Protein AF-A0A182EW95-F1 (afdb_monomer_lite)

InterPro domains:
  IPR027417 P-loop containing nucleoside triphosphate hydrolase [G3DSA:3.40.50.300] (58-119)
  IPR027417 P-loop containing nucleoside triphosphate hydrolase [SSF52540] (46-101)
  IPR031692 EH domain-containing protein, N-terminal [PF16880] (20-51)

Sequence (119 aa):
MCKAPEKPLPDPAVVGAMLALKAAYDKKVVPSEKRYLYHEFDTPPLNEEEFKGKPTILLLGQYSVGKTSMISYLLNGNYPGADIGPEPTTDIFAHVDYSEKTQTISGITLASDKNYQFQ

Secondary structure (DSSP, 8-state):
-PPPPPPPPPPHHHH-HHHHHHHHIIIIIHHHHHHTTGGGTS-PPPPHHHHTPPP-------TTSSHHHHHHHHHTS--TT----SS----S-------SS-----HHHHHT-TTSS--

Radius of gyration: 20.45 Å; chains: 1; bounding box: 43×33×56 Å

pLDDT: mean 86.26, std 11.04, range [43.59, 95.44]

Organism: Onchocerca ochengi (NCBI:txid42157)

Foldseek 3Di:
DDDDPDDDQDDCVPPNDLNSVVSCCVVPPQVVCVVVVVCVPDNDRADPLLSVDDDDDDDDDDFPPCPQVVVCVVVVHHAPLSDDDPPRRDPDDDDDDDDPDRDDDDPVRQVPDPNHNHD

Structure (mmCIF, N/CA/C/O backbone):
data_AF-A0A182EW95-F1
#
_entry.id   AF-A0A182EW95-F1
#
loop_
_atom_site.group_PDB
_atom_site.id
_atom_site.type_symbol
_atom_site.label_atom_id
_atom_site.label_alt_id
_atom_site.label_comp_id
_atom_site.label_asym_id
_atom_site.label_entity_id
_atom_site.label_seq_id
_atom_site.pdbx_PDB_ins_code
_atom_site.Cartn_x
_atom_site.Cartn_y
_atom_site.Cartn_z
_atom_site.occupancy
_atom_site.B_iso_or_equiv
_atom_site.auth_seq_id
_atom_site.auth_comp_id
_atom_site.auth_asym_id
_atom_site.auth_atom_id
_atom_site.pdbx_PDB_model_num
ATOM 1 N N . MET A 1 1 ? 24.863 1.548 -35.235 1.00 43.59 1 MET A N 1
ATOM 2 C CA . MET A 1 1 ? 25.083 0.525 -34.188 1.00 43.59 1 MET A CA 1
ATOM 3 C C . MET A 1 1 ? 23.813 -0.301 -34.062 1.00 43.59 1 MET A C 1
ATOM 5 O O . MET A 1 1 ? 22.787 0.255 -33.690 1.00 43.59 1 MET A O 1
ATOM 9 N N . CYS A 1 2 ? 23.839 -1.579 -34.443 1.00 49.28 2 CYS A N 1
ATOM 10 C CA . CYS A 1 2 ? 22.680 -2.464 -34.305 1.00 49.28 2 CYS A CA 1
ATOM 11 C C . CYS A 1 2 ? 22.488 -2.802 -32.822 1.00 49.28 2 CYS A C 1
ATOM 13 O O . CYS A 1 2 ? 23.387 -3.370 -32.205 1.00 49.28 2 CYS A O 1
ATOM 15 N N . LYS A 1 3 ? 21.347 -2.423 -32.233 1.00 67.50 3 LYS A N 1
ATOM 16 C CA . LYS A 1 3 ? 20.959 -2.907 -30.901 1.00 67.50 3 LYS A CA 1
ATOM 17 C C . LYS A 1 3 ? 20.864 -4.435 -30.970 1.00 67.50 3 LYS A C 1
ATOM 19 O O . LYS A 1 3 ? 20.279 -4.961 -31.914 1.00 67.50 3 LYS A O 1
ATOM 24 N N . ALA A 1 4 ? 21.448 -5.128 -29.992 1.00 67.31 4 ALA A N 1
ATOM 25 C CA . ALA A 1 4 ? 21.266 -6.569 -29.837 1.00 67.31 4 ALA A CA 1
ATOM 26 C C . ALA A 1 4 ? 19.759 -6.905 -29.808 1.00 67.31 4 ALA A C 1
ATOM 28 O O . ALA A 1 4 ? 18.979 -6.074 -29.328 1.00 67.31 4 ALA A O 1
ATOM 29 N N . PRO A 1 5 ? 19.335 -8.079 -30.316 1.00 64.75 5 PRO A N 1
ATOM 30 C CA . PRO A 1 5 ? 17.927 -8.453 -30.331 1.00 64.75 5 PRO A CA 1
ATOM 31 C C . PRO A 1 5 ? 17.377 -8.418 -28.904 1.00 64.75 5 PRO A C 1
ATOM 33 O O . PRO A 1 5 ? 17.850 -9.115 -28.006 1.00 64.75 5 PRO A O 1
ATOM 36 N N . GLU A 1 6 ? 16.412 -7.531 -28.684 1.00 72.94 6 GLU A N 1
ATOM 37 C CA . GLU A 1 6 ? 15.845 -7.286 -27.368 1.00 72.94 6 GLU A CA 1
ATOM 38 C C . GLU A 1 6 ? 15.001 -8.507 -26.982 1.00 72.94 6 GLU A C 1
ATOM 40 O O . GLU A 1 6 ? 14.036 -8.830 -27.675 1.00 72.94 6 GLU A O 1
ATOM 45 N N . LYS A 1 7 ? 15.354 -9.203 -25.892 1.00 78.81 7 LYS A N 1
ATOM 46 C CA . LYS A 1 7 ? 14.576 -10.361 -25.419 1.00 78.81 7 LYS A CA 1
ATOM 47 C C . LYS A 1 7 ? 13.108 -9.941 -25.252 1.00 78.81 7 LYS A C 1
ATOM 49 O O . LYS A 1 7 ? 12.879 -8.901 -24.624 1.00 78.81 7 LYS A O 1
ATOM 54 N N . PRO A 1 8 ? 12.126 -10.673 -25.806 1.00 84.44 8 PRO A N 1
ATOM 55 C CA . PRO A 1 8 ? 10.726 -10.276 -25.715 1.00 84.44 8 PRO A CA 1
ATOM 56 C C . PRO A 1 8 ? 10.286 -10.177 -24.252 1.00 84.44 8 PRO A C 1
ATOM 58 O O . PRO A 1 8 ? 10.840 -10.849 -23.378 1.00 84.44 8 PRO A O 1
ATOM 61 N N . LEU A 1 9 ? 9.327 -9.286 -23.984 1.00 88.31 9 LEU A N 1
ATOM 62 C CA . LEU A 1 9 ? 8.692 -9.224 -22.670 1.00 88.31 9 LEU A CA 1
ATOM 63 C C . LEU A 1 9 ? 7.991 -10.562 -22.391 1.00 88.31 9 LEU A C 1
ATOM 65 O O . LEU A 1 9 ? 7.489 -11.183 -23.331 1.00 88.31 9 LEU A O 1
ATOM 69 N N . PRO A 1 10 ? 7.981 -11.027 -21.134 1.00 90.25 10 PRO A N 1
ATOM 70 C CA . PRO A 1 10 ? 7.283 -12.254 -20.786 1.00 90.25 10 PRO A CA 1
ATOM 71 C C . PRO A 1 10 ? 5.772 -12.077 -20.991 1.00 90.25 10 PRO A C 1
ATOM 73 O O . PRO A 1 10 ? 5.221 -11.020 -20.690 1.00 90.25 10 PRO A O 1
ATOM 76 N N . ASP A 1 11 ? 5.115 -13.112 -21.514 1.00 91.12 11 ASP A N 1
ATOM 77 C CA . ASP A 1 11 ? 3.674 -13.102 -21.770 1.00 91.12 11 ASP A CA 1
ATOM 78 C C . ASP A 1 11 ? 2.891 -13.145 -20.440 1.00 91.12 11 ASP A C 1
ATOM 80 O O . ASP A 1 11 ? 3.057 -14.112 -19.681 1.00 91.12 11 ASP A O 1
ATOM 84 N N . PRO A 1 12 ? 2.027 -12.149 -20.146 1.00 92.31 12 PRO A N 1
ATOM 85 C CA . PRO A 1 12 ? 1.177 -12.143 -18.956 1.00 92.31 12 PRO A CA 1
ATOM 86 C C . PRO A 1 12 ? 0.335 -13.411 -18.779 1.00 92.31 12 PRO A C 1
ATOM 88 O O . PRO A 1 12 ? 0.066 -13.792 -17.641 1.00 92.31 12 PRO A O 1
ATOM 91 N N . ALA A 1 13 ? -0.060 -14.079 -19.868 1.00 92.19 13 ALA A N 1
ATOM 92 C CA . ALA A 1 13 ? -0.847 -15.310 -19.807 1.00 92.19 13 ALA A CA 1
ATOM 93 C C . ALA A 1 13 ? -0.041 -16.513 -19.284 1.00 92.19 13 ALA A C 1
ATOM 95 O O . ALA A 1 13 ? -0.624 -17.45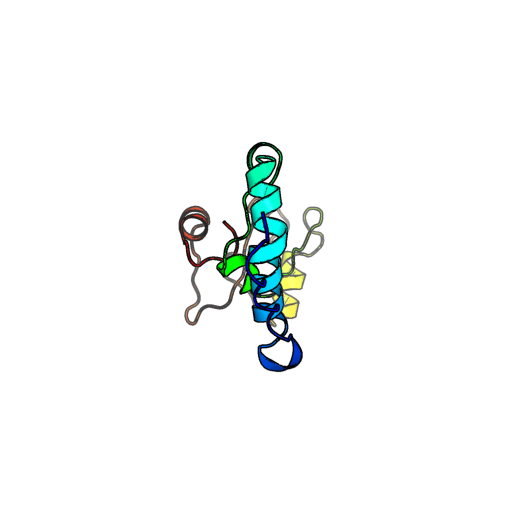6 -18.756 1.00 92.19 13 ALA A O 1
ATOM 96 N N . VAL A 1 14 ? 1.291 -16.480 -19.411 1.00 92.56 14 VAL A N 1
ATOM 97 C CA . VAL A 1 14 ? 2.182 -17.584 -19.020 1.00 92.56 14 VAL A CA 1
ATOM 98 C C . VAL A 1 14 ? 2.789 -17.356 -17.638 1.00 92.56 14 VAL A C 1
ATOM 100 O O . VAL A 1 14 ? 2.838 -18.281 -16.831 1.00 92.56 14 VAL A O 1
ATOM 103 N N . VAL A 1 15 ? 3.261 -16.137 -17.353 1.00 91.88 15 VAL A N 1
ATOM 104 C CA . VAL A 1 15 ? 3.942 -15.819 -16.080 1.00 91.88 15 VAL A CA 1
ATOM 105 C C . VAL A 1 15 ? 3.036 -15.135 -15.055 1.00 91.88 15 VAL A C 1
ATOM 107 O O . VAL A 1 15 ? 3.437 -14.949 -13.911 1.00 91.88 15 VAL A O 1
ATOM 110 N N . GLY A 1 16 ? 1.821 -14.751 -15.444 1.00 92.88 16 GLY A N 1
ATOM 111 C CA . GLY A 1 16 ? 0.914 -13.961 -14.619 1.00 92.88 16 GLY A CA 1
ATOM 112 C C . GLY A 1 16 ? 1.121 -12.452 -14.777 1.00 92.88 16 GLY A C 1
ATOM 113 O O . GLY A 1 16 ? 2.219 -11.959 -15.051 1.00 92.88 16 GLY A O 1
ATOM 114 N N . ALA A 1 17 ? 0.034 -11.702 -14.578 1.00 92.50 17 ALA A N 1
ATOM 115 C CA . ALA A 1 17 ? -0.017 -10.264 -14.839 1.00 92.50 17 ALA A CA 1
ATOM 116 C C . ALA A 1 17 ? 1.021 -9.463 -14.036 1.00 92.50 17 ALA A C 1
ATOM 118 O O . ALA A 1 17 ? 1.702 -8.616 -14.608 1.00 92.50 17 ALA A O 1
ATOM 119 N N . MET A 1 18 ? 1.196 -9.760 -12.744 1.00 91.75 18 MET A N 1
ATOM 120 C CA . MET A 1 18 ? 2.097 -8.995 -11.871 1.00 91.75 18 MET A CA 1
ATOM 121 C C . MET A 1 18 ? 3.571 -9.143 -12.265 1.00 91.75 18 MET A C 1
ATOM 123 O O . MET A 1 18 ? 4.300 -8.154 -12.326 1.00 91.75 18 MET A O 1
ATOM 127 N N . LEU A 1 19 ? 4.011 -10.361 -12.599 1.00 91.94 19 LEU A N 1
ATOM 128 C CA . LEU A 1 19 ? 5.391 -10.609 -13.028 1.00 91.94 19 LEU A CA 1
ATOM 129 C C . LEU A 1 19 ? 5.675 -9.985 -14.396 1.00 91.94 19 LEU A C 1
ATOM 131 O O . LEU A 1 19 ? 6.740 -9.397 -14.598 1.00 91.94 19 LEU A O 1
ATOM 135 N N . ALA A 1 20 ? 4.718 -10.072 -15.321 1.00 93.81 20 ALA A N 1
ATOM 136 C CA . ALA A 1 20 ? 4.846 -9.426 -16.619 1.00 93.81 20 ALA A CA 1
ATOM 137 C C . ALA A 1 20 ? 4.867 -7.894 -16.504 1.00 93.81 20 ALA A C 1
ATOM 139 O O . ALA A 1 20 ? 5.674 -7.246 -17.173 1.00 93.81 20 ALA A O 1
ATOM 140 N N . LEU A 1 21 ? 4.043 -7.321 -15.619 1.00 94.19 21 LEU A N 1
ATOM 141 C CA . LEU A 1 21 ? 4.001 -5.883 -15.358 1.00 94.19 21 LEU A CA 1
ATOM 142 C C . LEU A 1 21 ? 5.324 -5.379 -14.775 1.00 94.19 21 LEU A C 1
ATOM 144 O O . LEU A 1 21 ? 5.882 -4.415 -15.298 1.00 94.19 21 LEU A O 1
ATOM 148 N N . LYS A 1 22 ? 5.869 -6.067 -13.766 1.00 93.75 22 LYS A N 1
ATOM 149 C CA . LYS A 1 22 ? 7.184 -5.739 -13.199 1.00 93.75 22 LYS A CA 1
ATOM 150 C C . LYS A 1 22 ? 8.279 -5.785 -14.266 1.00 93.75 22 LYS A C 1
ATOM 152 O O . LYS A 1 22 ? 9.039 -4.835 -14.422 1.00 93.75 22 LYS A O 1
ATOM 157 N N . ALA A 1 23 ? 8.321 -6.856 -15.062 1.00 93.50 23 ALA A N 1
ATOM 158 C CA . ALA A 1 23 ? 9.303 -6.991 -16.137 1.00 93.50 23 ALA A CA 1
ATOM 159 C C . ALA A 1 23 ? 9.169 -5.887 -17.203 1.00 93.50 23 ALA A C 1
ATOM 161 O O . ALA A 1 23 ? 10.171 -5.444 -17.771 1.00 93.50 23 ALA A O 1
ATOM 162 N N . ALA A 1 24 ? 7.945 -5.434 -17.484 1.00 94.25 24 ALA A N 1
ATOM 163 C CA . ALA A 1 24 ? 7.698 -4.310 -18.379 1.00 94.25 24 ALA A CA 1
ATOM 164 C C . ALA A 1 24 ? 8.166 -2.977 -17.771 1.00 94.25 24 ALA A C 1
ATOM 166 O O . ALA A 1 24 ? 8.844 -2.214 -18.465 1.00 94.25 24 ALA A O 1
ATOM 167 N N . TYR A 1 25 ? 7.869 -2.728 -16.493 1.00 95.38 25 TYR A N 1
ATOM 168 C CA . TYR A 1 25 ? 8.309 -1.542 -15.754 1.00 95.38 25 TYR A CA 1
ATOM 169 C C . TYR A 1 25 ? 9.840 -1.428 -15.729 1.00 95.38 25 TYR A C 1
ATOM 171 O O . TYR A 1 25 ? 10.391 -0.447 -16.238 1.00 95.38 25 TYR A O 1
ATOM 179 N N . ASP A 1 26 ? 10.525 -2.486 -15.284 1.00 94.19 26 ASP A N 1
ATOM 180 C CA . ASP A 1 26 ? 11.990 -2.552 -15.177 1.00 94.19 26 ASP A CA 1
ATOM 181 C C . ASP A 1 26 ? 12.679 -2.278 -16.523 1.00 94.19 26 ASP A C 1
ATOM 183 O O . ASP A 1 26 ? 13.741 -1.655 -16.603 1.00 94.19 26 ASP A O 1
ATOM 187 N N . LYS A 1 27 ? 12.067 -2.744 -17.615 1.00 93.88 27 LYS A N 1
ATOM 188 C CA . LYS A 1 27 ? 12.666 -2.695 -18.948 1.00 93.88 27 LYS A CA 1
ATOM 189 C C . LYS A 1 27 ? 12.337 -1.427 -19.732 1.00 93.88 27 LYS A C 1
ATOM 191 O O . LYS A 1 27 ? 13.134 -1.025 -20.583 1.00 93.88 27 LYS A O 1
ATOM 196 N N . LYS A 1 28 ? 11.159 -0.833 -19.524 1.00 93.56 28 LYS A N 1
ATOM 197 C CA . LYS A 1 28 ? 10.661 0.289 -20.342 1.00 93.56 28 LYS A CA 1
ATOM 198 C C . LYS A 1 28 ? 10.576 1.606 -19.574 1.00 93.56 28 LYS A C 1
ATOM 200 O O . LYS A 1 28 ? 10.857 2.648 -20.165 1.00 93.56 28 LYS A O 1
ATOM 205 N N . VAL A 1 29 ? 10.228 1.569 -18.291 1.00 94.75 29 VAL A N 1
ATOM 206 C CA . VAL A 1 29 ? 9.956 2.772 -17.491 1.00 94.75 29 VAL A CA 1
ATOM 207 C C . VAL A 1 29 ? 11.196 3.201 -16.710 1.00 94.75 29 VAL A C 1
ATOM 209 O O . VAL A 1 29 ? 11.671 4.319 -16.911 1.00 94.75 29 VAL A O 1
ATOM 212 N N . VAL A 1 30 ? 11.814 2.290 -15.950 1.00 94.62 30 VAL A N 1
ATOM 213 C CA . VAL A 1 30 ? 12.996 2.585 -15.112 1.00 94.62 30 VAL A CA 1
ATOM 214 C C . VAL A 1 30 ? 14.159 3.244 -15.881 1.00 94.62 30 VAL A C 1
ATOM 216 O O . VAL A 1 30 ? 14.760 4.189 -15.362 1.00 94.62 30 VAL A O 1
ATOM 219 N N . PRO A 1 31 ? 14.513 2.833 -17.121 1.00 94.81 31 PRO A N 1
ATOM 220 C CA . PRO A 1 31 ? 15.569 3.512 -17.876 1.00 94.81 31 PRO A CA 1
ATOM 221 C C . PRO A 1 31 ? 15.238 4.976 -18.194 1.00 94.81 31 PRO A C 1
ATOM 223 O O . PRO A 1 31 ? 16.147 5.800 -18.290 1.00 94.81 31 PRO A O 1
ATOM 226 N N . SER A 1 32 ? 13.953 5.294 -18.360 1.00 93.69 32 SER A N 1
ATOM 227 C CA . SER A 1 32 ? 13.475 6.648 -18.640 1.00 93.69 32 SER A CA 1
ATOM 228 C C . SER A 1 32 ? 13.487 7.495 -17.368 1.00 93.69 32 SER A C 1
ATOM 230 O O . SER A 1 32 ? 14.059 8.581 -17.382 1.00 93.69 32 SER A O 1
ATOM 232 N N . GLU A 1 33 ? 12.970 6.971 -16.254 1.00 95.19 33 GLU A N 1
ATOM 233 C CA . GLU A 1 33 ? 13.019 7.643 -14.945 1.00 95.19 33 GLU A CA 1
ATOM 234 C C . GLU A 1 33 ? 14.456 8.001 -14.545 1.00 95.19 33 GLU A C 1
ATOM 236 O O . GLU A 1 33 ? 14.732 9.133 -14.149 1.00 95.19 33 GLU A O 1
ATOM 241 N N . LYS A 1 34 ? 15.399 7.065 -14.723 1.00 93.50 34 LYS A N 1
ATOM 242 C CA . LYS A 1 34 ? 16.825 7.295 -14.439 1.00 93.50 34 LYS A CA 1
ATOM 243 C C . LYS A 1 34 ? 17.448 8.320 -15.377 1.00 93.50 34 LYS A C 1
ATOM 245 O O . LYS A 1 34 ? 18.235 9.150 -14.933 1.00 93.50 34 LYS A O 1
ATOM 250 N N . ARG A 1 35 ? 17.108 8.276 -16.669 1.00 95.44 35 ARG A N 1
ATOM 251 C CA . ARG A 1 35 ? 17.639 9.217 -17.665 1.00 95.44 35 ARG A CA 1
ATOM 252 C C . ARG A 1 35 ? 17.233 10.660 -17.372 1.00 95.44 35 ARG A C 1
ATOM 254 O O . ARG A 1 35 ? 18.019 11.560 -17.652 1.00 95.44 35 ARG A O 1
ATOM 261 N N . TYR A 1 36 ? 16.024 10.863 -16.859 1.00 94.50 36 TYR A N 1
ATOM 262 C CA . TYR A 1 36 ? 15.475 12.187 -16.565 1.00 94.50 36 TYR A CA 1
ATOM 263 C C . TYR A 1 36 ? 15.519 12.553 -15.078 1.00 94.50 36 TYR A C 1
ATOM 265 O O . TYR A 1 36 ? 14.946 13.569 -14.708 1.00 94.50 36 TYR A O 1
ATOM 273 N N . LEU A 1 37 ? 16.193 11.751 -14.243 1.00 93.44 37 LEU A N 1
ATOM 274 C CA . LEU A 1 37 ? 16.298 11.966 -12.796 1.00 93.44 37 LEU A CA 1
ATOM 275 C C . LEU A 1 37 ? 14.925 12.192 -12.136 1.00 93.44 37 LEU A C 1
ATOM 277 O O . LEU A 1 37 ? 14.780 13.041 -11.270 1.00 93.44 37 LEU A O 1
ATOM 281 N N . TYR A 1 38 ? 13.912 11.414 -12.532 1.00 94.31 38 TYR A N 1
ATOM 282 C CA . TYR A 1 38 ? 12.519 11.606 -12.094 1.00 94.31 38 TYR A CA 1
ATOM 283 C C . TYR A 1 38 ? 12.360 11.651 -10.563 1.00 94.31 38 TYR A C 1
ATOM 285 O O . TYR A 1 38 ? 11.610 12.465 -10.035 1.00 94.31 38 TYR A O 1
ATOM 293 N N . HIS A 1 39 ? 13.151 10.842 -9.856 1.00 91.69 39 HIS A N 1
ATOM 294 C CA . HIS A 1 39 ? 13.217 10.805 -8.395 1.00 91.69 39 HIS A CA 1
ATOM 295 C C . HIS A 1 39 ? 13.610 12.129 -7.718 1.00 91.69 39 HIS A C 1
ATOM 297 O O . HIS A 1 39 ? 13.364 12.280 -6.528 1.00 91.69 39 HIS A O 1
ATOM 303 N N . GLU A 1 40 ? 14.222 13.079 -8.433 1.00 93.06 40 GLU A N 1
ATOM 304 C CA . GLU A 1 40 ? 14.512 14.417 -7.896 1.00 93.06 40 GLU A CA 1
ATOM 305 C C . GLU A 1 40 ? 13.280 15.338 -7.914 1.00 93.06 40 GLU A C 1
ATOM 307 O O . GLU A 1 40 ? 13.274 16.367 -7.240 1.00 93.06 40 GLU A O 1
ATOM 312 N N . PHE A 1 41 ? 12.241 14.984 -8.676 1.00 92.19 41 PHE A N 1
ATOM 313 C CA . PHE A 1 41 ? 11.041 15.802 -8.861 1.00 92.19 41 PHE A CA 1
ATOM 314 C C . PHE A 1 41 ? 9.820 15.257 -8.128 1.00 92.19 41 PHE A C 1
ATOM 316 O O . PHE A 1 41 ? 8.998 16.043 -7.662 1.00 92.19 41 PHE A O 1
ATOM 323 N N . ASP A 1 42 ? 9.681 13.936 -8.078 1.00 89.56 42 ASP A N 1
ATOM 324 C CA . ASP A 1 42 ? 8.482 13.278 -7.566 1.00 89.56 42 ASP A CA 1
ATOM 325 C C . ASP A 1 42 ? 8.871 12.013 -6.790 1.00 89.56 42 ASP A C 1
ATOM 327 O O . ASP A 1 42 ? 9.394 12.112 -5.679 1.00 89.56 42 ASP A O 1
ATOM 331 N N . THR A 1 43 ? 8.691 10.825 -7.371 1.00 88.38 43 THR A N 1
ATOM 332 C CA . THR A 1 43 ? 8.894 9.552 -6.671 1.00 88.38 43 THR A CA 1
ATOM 333 C C . THR A 1 43 ? 10.128 8.789 -7.162 1.00 88.38 43 THR A C 1
ATOM 335 O O . THR A 1 43 ? 10.473 8.842 -8.350 1.00 88.38 43 THR A O 1
ATOM 338 N N . PRO A 1 44 ? 10.803 8.028 -6.281 1.00 90.19 44 PRO A N 1
ATOM 339 C CA . PRO A 1 44 ? 11.819 7.070 -6.701 1.00 90.19 44 PRO A CA 1
ATOM 340 C C . PRO A 1 44 ? 11.209 5.925 -7.535 1.00 90.19 44 PRO A C 1
ATOM 342 O O . PRO A 1 44 ? 9.990 5.744 -7.536 1.00 90.19 44 PRO A O 1
ATOM 345 N N . PRO A 1 45 ? 12.042 5.141 -8.248 1.00 91.81 45 PRO A N 1
ATOM 346 C CA . PRO A 1 45 ? 11.576 3.936 -8.922 1.00 91.81 45 PRO A CA 1
ATOM 347 C C . PRO A 1 45 ? 10.944 2.949 -7.938 1.00 91.81 45 PRO A C 1
ATOM 349 O O . PRO A 1 45 ? 11.473 2.749 -6.845 1.00 91.81 45 PRO A O 1
ATOM 352 N N . LEU A 1 46 ? 9.862 2.303 -8.367 1.00 91.69 46 LEU A N 1
ATOM 353 C CA . LEU A 1 46 ? 9.090 1.376 -7.544 1.00 91.69 46 LEU A CA 1
ATOM 354 C C . LEU A 1 46 ? 9.918 0.151 -7.135 1.00 91.69 46 LEU A C 1
ATOM 356 O O . LEU A 1 46 ? 10.599 -0.474 -7.959 1.00 91.69 46 LEU A O 1
ATOM 360 N N . ASN A 1 47 ? 9.798 -0.230 -5.867 1.00 89.50 47 ASN A N 1
ATOM 361 C CA . ASN A 1 47 ? 10.423 -1.413 -5.287 1.00 89.50 47 ASN A CA 1
ATOM 362 C C . ASN A 1 47 ? 9.590 -2.678 -5.527 1.00 89.50 47 ASN A C 1
ATOM 364 O O . ASN A 1 47 ? 8.387 -2.631 -5.774 1.00 89.50 47 ASN A O 1
ATOM 368 N N . GLU A 1 48 ? 10.212 -3.854 -5.394 1.00 89.00 48 GLU A N 1
ATOM 369 C CA . GLU A 1 48 ? 9.501 -5.125 -5.595 1.00 89.00 48 GLU A CA 1
ATOM 370 C C . GLU A 1 48 ? 8.332 -5.332 -4.626 1.00 89.00 48 GLU A C 1
ATOM 372 O O . GLU A 1 48 ? 7.338 -5.957 -4.998 1.00 89.00 48 GLU A O 1
ATOM 377 N N . GLU A 1 49 ? 8.454 -4.818 -3.404 1.00 90.50 49 GLU A N 1
ATOM 378 C CA . GLU A 1 49 ? 7.441 -4.971 -2.359 1.00 90.50 49 GLU A CA 1
ATOM 379 C C . GLU A 1 49 ? 6.201 -4.114 -2.630 1.00 90.50 49 GLU A C 1
ATOM 381 O O . GLU A 1 49 ? 5.092 -4.531 -2.308 1.00 90.50 49 GLU A O 1
ATOM 386 N N . GLU A 1 50 ? 6.349 -2.989 -3.335 1.00 90.44 50 GLU A N 1
ATOM 387 C CA . GLU A 1 50 ? 5.221 -2.171 -3.798 1.00 90.44 50 GLU A CA 1
ATOM 388 C C . GLU A 1 50 ? 4.407 -2.904 -4.875 1.00 90.44 50 GLU A C 1
ATOM 390 O O . GLU A 1 50 ? 3.179 -2.846 -4.885 1.00 90.44 50 GLU A O 1
ATOM 395 N N . PHE A 1 51 ? 5.064 -3.681 -5.747 1.00 90.81 51 PHE A N 1
ATOM 396 C CA . PHE A 1 51 ? 4.364 -4.533 -6.719 1.00 90.81 51 PHE A CA 1
ATOM 397 C C . PHE A 1 51 ? 3.660 -5.724 -6.065 1.00 90.81 51 PHE A C 1
ATOM 399 O O . PHE A 1 51 ? 2.647 -6.191 -6.580 1.00 90.81 51 PHE A O 1
ATOM 406 N N . LYS A 1 52 ? 4.209 -6.264 -4.973 1.00 89.06 52 LYS A N 1
ATOM 407 C CA . LYS A 1 52 ? 3.638 -7.417 -4.251 1.00 89.06 52 LYS A CA 1
ATOM 408 C C . LYS A 1 52 ? 2.690 -6.998 -3.126 1.00 89.06 52 LYS A C 1
ATOM 410 O O . LYS A 1 52 ? 2.175 -7.865 -2.419 1.00 89.06 52 LYS A O 1
ATOM 415 N N . GLY A 1 53 ? 2.472 -5.696 -2.974 1.00 89.94 53 GLY A N 1
ATOM 416 C CA . GLY A 1 53 ? 1.669 -5.120 -1.918 1.00 89.94 53 GLY A CA 1
ATOM 417 C C . GLY A 1 53 ? 0.263 -5.711 -1.839 1.00 89.94 53 GLY A C 1
ATOM 418 O O . GLY A 1 53 ? -0.371 -6.041 -2.847 1.00 89.94 53 GLY A O 1
ATOM 419 N N . LYS A 1 54 ? -0.242 -5.841 -0.613 1.00 90.81 54 LYS A N 1
ATOM 420 C CA . LYS A 1 54 ? -1.631 -6.215 -0.369 1.00 90.81 54 LYS A CA 1
ATOM 421 C C . LYS A 1 54 ? -2.544 -5.048 -0.774 1.00 90.81 54 LYS A C 1
ATOM 423 O O . LYS A 1 54 ? -2.263 -3.897 -0.426 1.00 90.81 54 LYS A O 1
ATOM 428 N N . PRO A 1 55 ? -3.688 -5.320 -1.426 1.00 91.75 55 PRO A N 1
ATOM 429 C CA . PRO A 1 55 ? -4.698 -4.298 -1.669 1.00 91.75 55 PRO A CA 1
ATOM 430 C C . PRO A 1 55 ? -5.063 -3.580 -0.367 1.00 91.75 55 PRO A C 1
ATOM 432 O O . PRO A 1 55 ? -5.430 -4.222 0.615 1.00 91.75 55 PRO A O 1
ATOM 435 N N . THR A 1 56 ? -4.946 -2.254 -0.361 1.00 93.06 56 THR A N 1
ATOM 436 C CA . THR A 1 56 ? -5.131 -1.432 0.841 1.00 93.06 56 THR A CA 1
ATOM 437 C C . THR A 1 56 ? -6.259 -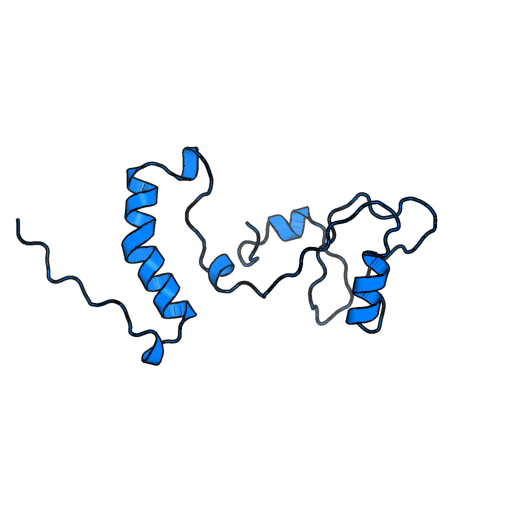0.429 0.627 1.00 93.06 56 THR A C 1
ATOM 439 O O . THR A 1 56 ? -6.380 0.163 -0.444 1.00 93.06 56 THR A O 1
ATOM 442 N N . ILE A 1 57 ? -7.095 -0.240 1.650 1.00 93.75 57 ILE A N 1
ATOM 443 C CA . ILE A 1 57 ? -8.229 0.690 1.635 1.00 93.75 57 ILE A CA 1
ATOM 444 C C . ILE A 1 57 ? -7.894 1.876 2.539 1.00 93.75 57 ILE A C 1
ATOM 446 O O . ILE A 1 57 ? -7.631 1.695 3.726 1.00 93.75 57 ILE A O 1
ATOM 450 N N . LEU A 1 58 ? -7.944 3.091 1.990 1.00 94.06 58 LEU A N 1
ATOM 451 C CA . LEU A 1 58 ? -7.752 4.329 2.742 1.00 94.06 58 LEU A CA 1
ATOM 452 C C . LEU A 1 58 ? -9.108 4.971 3.057 1.00 94.06 58 LEU A C 1
ATOM 454 O O . LEU A 1 58 ? -9.849 5.349 2.151 1.00 94.06 58 LEU A O 1
ATOM 458 N N . LEU A 1 59 ? -9.423 5.122 4.344 1.00 91.25 59 LEU A N 1
ATOM 459 C CA . LEU A 1 59 ? -10.636 5.800 4.802 1.00 91.25 59 LEU A CA 1
ATOM 460 C C . LEU A 1 59 ? -10.332 7.258 5.161 1.00 91.25 59 LEU A C 1
ATOM 462 O O . LEU A 1 59 ? -9.638 7.536 6.137 1.00 91.25 59 LEU A O 1
ATOM 466 N N . LEU A 1 60 ? -10.898 8.193 4.395 1.00 90.75 60 LEU A N 1
ATOM 467 C CA . LEU A 1 60 ? -10.775 9.637 4.612 1.00 90.75 60 LEU A CA 1
ATOM 468 C C . LEU A 1 60 ? -12.114 10.233 5.049 1.00 90.75 60 LEU A C 1
ATOM 470 O O . LEU A 1 60 ? -13.172 9.845 4.562 1.00 90.75 60 LEU A O 1
ATOM 474 N N . GLY A 1 61 ? -12.075 11.202 5.960 1.00 88.25 61 GLY A N 1
ATOM 475 C CA . GLY A 1 61 ? -13.274 11.898 6.424 1.00 88.25 61 GLY A CA 1
ATOM 476 C C . GLY A 1 61 ? -13.035 12.698 7.698 1.00 88.25 61 GLY A C 1
ATOM 477 O O . GLY A 1 61 ? -12.072 12.447 8.425 1.00 88.25 61 GLY A O 1
ATOM 478 N N . GLN A 1 62 ? -13.934 13.643 7.982 1.00 85.56 62 GLN A N 1
ATOM 479 C CA . GLN A 1 62 ? -13.869 14.501 9.170 1.00 85.56 62 GLN A CA 1
ATOM 480 C C . GLN A 1 62 ? -13.958 13.702 10.481 1.00 85.56 62 GLN A C 1
ATOM 482 O O . GLN A 1 62 ? -14.213 12.492 10.496 1.00 85.56 62 GLN A O 1
ATOM 487 N N . TYR A 1 63 ? -13.721 14.374 11.603 1.00 81.00 63 TYR A N 1
ATOM 488 C CA . TYR A 1 63 ? -13.888 13.787 12.929 1.00 81.00 63 TYR A CA 1
ATOM 489 C C . TYR A 1 63 ? -15.311 13.244 13.116 1.00 81.00 63 TYR A C 1
ATOM 491 O O . TYR A 1 63 ? -16.278 13.811 12.614 1.00 81.00 63 TYR A O 1
ATOM 499 N N . SER A 1 64 ? -15.423 12.109 13.805 1.00 79.56 64 SER A N 1
ATOM 500 C CA . SER A 1 64 ? -16.705 11.523 14.224 1.00 79.56 64 SER A CA 1
ATOM 501 C C . SER A 1 64 ? -17.683 11.109 13.108 1.00 79.56 64 SER A C 1
ATOM 503 O O . SER A 1 64 ? -18.840 10.821 13.391 1.00 79.56 64 SER A O 1
ATOM 505 N N . VAL A 1 65 ? -17.228 10.969 11.854 1.00 88.06 65 VAL A N 1
ATOM 506 C CA . VAL A 1 65 ? -18.055 10.461 10.729 1.00 88.06 65 VAL A CA 1
ATOM 507 C C . VAL A 1 65 ? -18.126 8.927 10.634 1.00 88.06 65 VAL A C 1
ATOM 509 O O . VAL A 1 65 ? -18.578 8.387 9.630 1.00 88.06 65 VAL A O 1
ATOM 512 N N . GLY A 1 66 ? -17.648 8.205 11.655 1.00 88.31 66 GLY A N 1
ATOM 513 C CA . GLY A 1 66 ? -17.766 6.742 11.729 1.00 88.31 66 GLY A CA 1
ATOM 514 C C . GLY A 1 66 ? -16.668 5.933 11.028 1.00 88.31 66 GLY A C 1
ATOM 515 O O . GLY A 1 66 ? -16.874 4.753 10.778 1.00 88.31 66 GLY A O 1
ATOM 516 N N . LYS A 1 67 ? -15.491 6.512 10.738 1.00 90.94 67 LYS A N 1
ATOM 517 C CA . LYS A 1 67 ? -14.357 5.785 10.116 1.00 90.94 67 LYS A CA 1
ATOM 518 C C . LYS A 1 67 ? -13.943 4.548 10.924 1.00 90.94 67 LYS A C 1
ATOM 520 O O . LYS A 1 67 ? -13.909 3.445 10.391 1.00 90.94 67 LYS A O 1
ATOM 525 N N . THR A 1 68 ? -13.702 4.726 12.222 1.00 87.62 68 THR A N 1
ATOM 526 C CA . THR A 1 68 ? -13.348 3.639 13.148 1.00 87.62 68 THR A CA 1
ATOM 527 C C . THR A 1 68 ? -14.462 2.597 13.221 1.00 87.62 68 THR A C 1
ATOM 529 O O . THR A 1 68 ? -14.206 1.403 13.113 1.00 87.62 68 THR A O 1
ATOM 532 N N . SER A 1 69 ? -15.718 3.048 13.300 1.00 89.12 69 SER A N 1
ATOM 533 C CA . SER A 1 69 ? -16.890 2.170 13.314 1.00 89.12 69 SER A CA 1
ATOM 534 C C . SER A 1 69 ? -17.039 1.362 12.022 1.00 89.12 69 SER A C 1
ATOM 536 O O . SER A 1 69 ? -17.419 0.198 12.082 1.00 89.12 69 SER A O 1
ATOM 538 N N . MET A 1 70 ? -16.713 1.941 10.862 1.00 92.12 70 MET A N 1
ATOM 539 C CA . MET A 1 70 ? -16.732 1.245 9.573 1.00 92.12 70 MET A CA 1
ATOM 540 C C . MET A 1 70 ? -15.690 0.124 9.528 1.00 92.12 70 MET A C 1
ATOM 542 O O . MET A 1 70 ? -16.010 -0.974 9.075 1.00 92.12 70 MET A O 1
ATOM 546 N N . ILE A 1 71 ? -14.476 0.366 10.032 1.00 92.25 71 ILE A N 1
ATOM 547 C CA . ILE A 1 71 ? -13.449 -0.681 10.144 1.00 92.25 71 ILE A CA 1
ATOM 548 C C . ILE A 1 71 ? -13.950 -1.796 11.064 1.00 92.25 71 ILE A C 1
ATOM 550 O O . ILE A 1 71 ? -13.932 -2.960 10.668 1.00 92.25 71 ILE A O 1
ATOM 554 N N . SER A 1 72 ? -14.463 -1.454 12.251 1.00 90.19 72 SER A N 1
ATOM 555 C CA . SER A 1 72 ? -14.982 -2.457 13.187 1.00 90.19 72 SER A CA 1
ATOM 556 C C . SER A 1 72 ? -16.142 -3.271 12.605 1.00 90.19 72 SER A C 1
ATOM 558 O O . SER A 1 72 ? -16.241 -4.476 12.837 1.00 90.19 72 SER A O 1
ATOM 560 N N . TYR A 1 73 ? -17.006 -2.630 11.815 1.00 92.88 73 TYR A N 1
ATOM 561 C CA . TYR A 1 73 ? -18.095 -3.300 11.110 1.00 92.88 73 TYR A CA 1
ATOM 562 C C . TYR A 1 73 ? -17.573 -4.309 10.076 1.00 92.88 73 TYR A C 1
ATOM 564 O O . TYR A 1 73 ? -18.036 -5.446 10.050 1.00 92.88 73 TYR A O 1
ATOM 572 N N . LEU A 1 74 ? -16.578 -3.928 9.265 1.00 93.69 74 LEU A N 1
ATOM 573 C CA . LEU A 1 74 ? -15.972 -4.819 8.265 1.00 93.69 74 LEU A CA 1
ATOM 574 C C . LEU A 1 74 ? -15.217 -5.995 8.898 1.00 93.69 74 LEU A C 1
ATOM 576 O O . LEU A 1 74 ? -15.235 -7.097 8.355 1.00 93.69 74 LEU A O 1
ATOM 580 N N . LEU A 1 75 ? -14.570 -5.769 10.043 1.00 91.06 75 LEU A N 1
ATOM 581 C CA . LEU A 1 75 ? -13.837 -6.803 10.778 1.00 91.06 75 LEU A CA 1
ATOM 582 C C . LEU A 1 75 ? -14.744 -7.692 11.642 1.00 91.06 75 LEU A C 1
ATOM 584 O O . LEU A 1 75 ? -14.271 -8.695 12.174 1.00 91.06 75 LEU A O 1
ATOM 588 N N . ASN A 1 76 ? -16.024 -7.334 11.800 1.00 91.62 76 ASN A N 1
ATOM 589 C CA . ASN A 1 76 ? -16.942 -7.947 12.762 1.00 91.62 76 ASN A CA 1
ATOM 590 C C . ASN A 1 76 ? -16.345 -8.011 14.189 1.00 91.62 76 ASN A C 1
ATOM 592 O O . ASN A 1 76 ? -16.486 -9.003 14.905 1.00 91.62 76 ASN A O 1
ATOM 596 N N . GLY A 1 77 ? -15.624 -6.957 14.583 1.00 87.81 77 GLY A N 1
ATOM 597 C CA . GLY A 1 77 ? -14.855 -6.889 15.825 1.00 87.81 77 GLY A CA 1
ATOM 598 C C . GLY A 1 77 ? -14.016 -5.614 15.910 1.00 87.81 77 GLY A C 1
ATOM 599 O O . GLY A 1 77 ? -13.947 -4.848 14.956 1.00 87.81 77 GLY A O 1
ATOM 600 N N . ASN A 1 78 ? -13.373 -5.369 17.052 1.00 85.31 78 ASN A N 1
ATOM 601 C CA . ASN A 1 78 ? -12.490 -4.210 17.227 1.00 85.31 78 ASN A CA 1
ATOM 602 C C . ASN A 1 78 ? -11.025 -4.564 16.954 1.00 85.31 78 ASN A C 1
ATOM 604 O O . ASN A 1 78 ? -10.607 -5.708 17.131 1.00 85.31 78 ASN A O 1
ATOM 608 N N . TYR A 1 79 ? -10.239 -3.554 16.580 1.00 87.38 79 TYR A N 1
ATOM 609 C CA . TYR A 1 79 ? -8.790 -3.655 16.428 1.00 87.38 79 TYR A CA 1
ATOM 610 C C . TYR A 1 79 ? -8.059 -2.935 17.581 1.00 87.38 79 TYR A C 1
ATOM 612 O O . TYR A 1 79 ? -8.629 -2.039 18.211 1.00 87.38 79 TYR A O 1
ATOM 620 N N . PRO A 1 80 ? -6.805 -3.310 17.895 1.00 85.38 80 PRO A N 1
ATOM 621 C CA . PRO A 1 80 ? -6.014 -2.637 18.927 1.00 85.38 80 PRO A CA 1
ATOM 622 C C . PRO A 1 80 ? -5.831 -1.145 18.636 1.00 85.38 80 PRO A C 1
ATOM 624 O O . PRO A 1 80 ? -5.415 -0.776 17.541 1.00 85.38 80 PRO A O 1
ATOM 627 N N . GLY A 1 81 ? -6.113 -0.288 19.620 1.00 78.12 81 GLY A N 1
ATOM 628 C CA . GLY A 1 81 ? -6.040 1.170 19.455 1.00 78.12 81 GLY A CA 1
ATOM 629 C C . GLY A 1 81 ? -7.268 1.800 18.786 1.00 78.12 81 GLY A C 1
ATOM 630 O O . GLY A 1 81 ? -7.232 2.978 18.440 1.00 78.12 81 GLY A O 1
ATOM 631 N N . ALA A 1 82 ? -8.354 1.044 18.595 1.00 74.62 82 ALA A N 1
ATOM 632 C CA . ALA A 1 82 ? -9.651 1.591 18.208 1.00 74.62 82 ALA A CA 1
ATOM 633 C C . ALA A 1 82 ? -10.334 2.274 19.409 1.00 74.62 82 ALA A C 1
ATOM 635 O O . ALA A 1 82 ? -11.215 1.691 20.043 1.00 74.62 82 ALA A O 1
ATOM 636 N N . ASP A 1 83 ? -9.943 3.511 19.719 1.00 68.81 83 ASP A N 1
ATOM 637 C CA . ASP A 1 83 ? -10.650 4.333 20.704 1.00 68.81 83 ASP A CA 1
ATOM 638 C C . ASP A 1 83 ? -11.887 4.959 20.044 1.00 68.81 83 ASP A C 1
ATOM 640 O O . ASP A 1 83 ? -11.800 5.909 19.270 1.00 68.81 83 ASP A O 1
ATOM 644 N N . ILE A 1 84 ? -13.067 4.387 20.301 1.00 63.75 84 ILE A N 1
ATOM 645 C CA . ILE A 1 84 ? -14.352 4.938 19.848 1.00 63.75 84 ILE A CA 1
ATOM 646 C C . ILE A 1 84 ? -14.926 5.764 21.002 1.00 63.75 84 ILE A C 1
ATOM 648 O O . ILE A 1 84 ? -15.620 5.233 21.868 1.00 63.75 84 ILE A O 1
ATOM 652 N N . GLY A 1 85 ? -14.610 7.059 21.031 1.00 61.56 85 GLY A N 1
ATOM 653 C CA . GLY A 1 85 ? -15.129 8.010 22.017 1.00 61.56 85 GLY A CA 1
ATOM 654 C C . GLY A 1 85 ? -15.844 9.204 21.367 1.00 61.56 85 GLY A C 1
ATOM 655 O O . GLY A 1 85 ? -15.631 9.478 20.188 1.00 61.56 85 GLY A O 1
ATOM 656 N N . PRO A 1 86 ? -16.706 9.925 22.110 1.00 53.56 86 PRO A N 1
ATOM 657 C CA . PRO A 1 86 ? -17.352 11.152 21.630 1.00 53.56 86 PRO A CA 1
ATOM 658 C C . PRO A 1 86 ? -16.370 12.325 21.442 1.00 53.56 86 PRO A C 1
ATOM 660 O O . PRO A 1 86 ? -16.677 13.263 20.710 1.00 53.56 86 PRO A O 1
ATOM 663 N N . GLU A 1 87 ? -15.198 12.272 22.078 1.00 55.78 87 GLU A N 1
ATOM 664 C CA . GLU A 1 87 ? -14.099 13.222 21.876 1.00 55.78 87 GLU A CA 1
ATOM 665 C C . GLU A 1 87 ? -13.241 12.837 20.652 1.00 55.78 87 GLU A C 1
ATOM 667 O O . GLU A 1 87 ? -13.224 11.659 20.273 1.00 55.78 87 GLU A O 1
ATOM 672 N N . PRO A 1 88 ? -12.527 13.787 20.008 1.00 56.09 88 PRO A N 1
ATOM 673 C CA . PRO A 1 88 ? -11.605 13.481 18.915 1.00 56.09 88 PRO A CA 1
ATOM 674 C C . PRO A 1 88 ? -10.578 12.450 19.391 1.00 56.09 88 PRO A C 1
ATOM 676 O O . PRO A 1 88 ? -9.730 12.731 20.226 1.00 56.09 88 PRO A O 1
ATOM 679 N N . THR A 1 89 ? -10.712 11.222 18.905 1.00 58.28 89 THR A N 1
ATOM 680 C CA . THR A 1 89 ? -10.015 10.048 19.455 1.00 58.28 89 THR A CA 1
ATOM 681 C C . THR A 1 89 ? -9.027 9.446 18.459 1.00 58.28 89 THR A C 1
ATOM 683 O O . THR A 1 89 ? -8.431 8.404 18.708 1.00 58.28 89 THR A O 1
ATOM 686 N N . THR A 1 90 ? -8.810 10.088 17.307 1.00 58.19 90 THR A N 1
ATOM 687 C CA . THR A 1 90 ? -7.862 9.595 16.300 1.00 58.19 90 THR A CA 1
ATOM 688 C C . THR A 1 90 ? -7.136 10.751 15.620 1.00 58.19 90 THR A C 1
ATOM 690 O 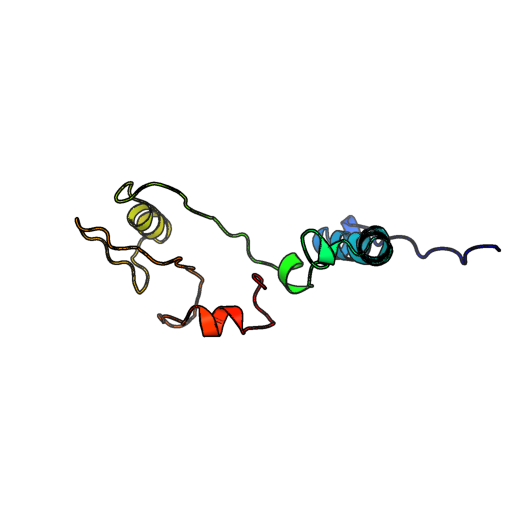O . THR A 1 90 ? -7.506 11.176 14.527 1.00 58.19 90 THR A O 1
ATOM 693 N N . ASP A 1 91 ? -6.075 11.229 16.268 1.00 64.94 91 ASP A N 1
ATOM 694 C CA . ASP A 1 91 ? -5.139 12.221 15.711 1.00 64.94 91 ASP A CA 1
ATOM 695 C C . ASP A 1 91 ? -3.932 11.565 15.015 1.00 64.94 91 ASP A C 1
ATOM 697 O O . ASP A 1 91 ? -2.966 12.232 14.650 1.00 64.94 91 ASP A O 1
ATOM 701 N N . ILE A 1 92 ? -3.970 10.241 14.829 1.00 75.56 92 ILE A N 1
ATOM 702 C CA . ILE A 1 92 ? -2.872 9.460 14.256 1.00 75.56 92 ILE A CA 1
ATOM 703 C C . ILE A 1 92 ? -3.315 8.681 13.020 1.00 75.56 92 ILE A C 1
ATOM 705 O O . ILE A 1 92 ? -4.449 8.213 12.918 1.00 75.56 92 ILE A O 1
ATOM 709 N N . PHE A 1 93 ? -2.390 8.507 12.080 1.00 85.12 93 PHE A N 1
ATOM 710 C CA . PHE A 1 93 ? -2.579 7.604 10.954 1.00 85.12 93 PHE A CA 1
ATOM 711 C C . PHE A 1 93 ? -2.466 6.156 11.450 1.00 85.12 93 PHE A C 1
ATOM 713 O O . PHE A 1 93 ? -1.402 5.734 11.902 1.00 85.12 93 PHE A O 1
ATOM 720 N N . ALA A 1 94 ? -3.566 5.406 11.395 1.00 88.12 94 ALA A N 1
ATOM 721 C CA . ALA A 1 94 ? -3.610 4.011 11.817 1.00 88.12 94 ALA A CA 1
ATOM 722 C C . ALA A 1 94 ? -3.586 3.086 10.597 1.00 88.12 94 ALA A C 1
ATOM 724 O O . ALA A 1 94 ? -4.423 3.205 9.703 1.00 88.12 94 ALA A O 1
ATOM 725 N N . HIS A 1 95 ? -2.650 2.138 10.589 1.00 91.19 95 HIS A N 1
ATOM 726 C CA . HIS A 1 95 ? -2.621 1.054 9.617 1.00 91.19 95 HIS A CA 1
ATOM 727 C C . HIS A 1 95 ? -3.037 -0.256 10.289 1.00 91.19 95 HIS A C 1
ATOM 729 O O . HIS A 1 95 ? -2.387 -0.704 11.234 1.00 91.19 95 HIS A O 1
ATOM 735 N N . VAL A 1 96 ? -4.120 -0.860 9.802 1.00 91.88 96 VAL A N 1
ATOM 736 C CA . VAL 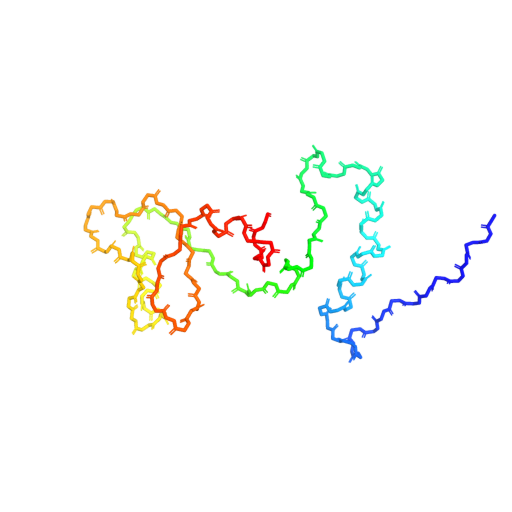A 1 96 ? -4.659 -2.118 10.326 1.00 91.88 96 VAL A CA 1
ATOM 737 C C . VAL A 1 96 ? -4.335 -3.232 9.333 1.00 91.88 96 VAL A C 1
ATOM 739 O O . VAL A 1 96 ? -4.859 -3.233 8.223 1.00 91.88 96 VAL A O 1
ATOM 742 N N . ASP A 1 97 ? -3.484 -4.177 9.738 1.00 91.94 97 ASP A N 1
ATOM 743 C CA . ASP A 1 97 ? -3.147 -5.382 8.966 1.00 91.94 97 ASP A CA 1
ATOM 744 C C . ASP A 1 97 ? -3.351 -6.638 9.818 1.00 91.94 97 ASP A C 1
ATOM 746 O O . ASP A 1 97 ? -3.452 -6.593 11.048 1.00 91.94 97 ASP A O 1
ATOM 750 N N . TYR A 1 98 ? -3.389 -7.778 9.144 1.00 90.81 98 TYR A N 1
ATOM 751 C CA . TYR A 1 98 ? -3.426 -9.088 9.757 1.00 90.81 98 TYR A CA 1
ATOM 752 C C . TYR A 1 98 ? -2.114 -9.423 10.482 1.00 90.81 98 TYR A C 1
ATOM 754 O O . TYR A 1 98 ? -1.017 -9.237 9.957 1.00 90.81 98 TYR A O 1
ATOM 762 N N . SER A 1 99 ? -2.252 -10.011 11.668 1.00 91.19 99 SER A N 1
ATOM 763 C CA . SER A 1 99 ? -1.173 -10.601 12.456 1.00 91.19 99 SER A CA 1
ATOM 764 C C . SER A 1 99 ? -1.719 -11.829 13.183 1.00 91.19 99 SER A C 1
ATOM 766 O O . SER A 1 99 ? -2.863 -11.821 13.635 1.00 91.19 99 SER A O 1
ATOM 768 N N . GLU A 1 100 ? -0.904 -12.877 13.339 1.00 92.50 100 GLU A N 1
ATOM 769 C CA . GLU A 1 100 ? -1.284 -14.072 14.112 1.00 92.50 100 GLU A CA 1
ATOM 770 C C . GLU A 1 100 ? -1.586 -13.743 15.580 1.00 92.50 100 GLU A C 1
ATOM 772 O O . GLU A 1 100 ? -2.370 -14.425 16.239 1.00 92.50 100 GLU A O 1
ATOM 777 N N . LYS A 1 101 ? -0.950 -12.688 16.100 1.00 91.81 101 LYS A N 1
ATOM 778 C CA . LYS A 1 101 ? -1.150 -12.186 17.459 1.00 91.81 101 LYS A CA 1
ATOM 779 C C . LYS A 1 101 ? -1.683 -10.767 17.416 1.00 91.81 101 LYS A C 1
ATOM 781 O O . LYS A 1 101 ? -1.152 -9.924 16.694 1.00 91.81 101 LYS A O 1
ATOM 786 N N . THR A 1 102 ? -2.676 -10.497 18.253 1.00 89.94 102 THR A N 1
ATOM 787 C CA . THR A 1 102 ? -3.186 -9.150 18.504 1.00 89.94 102 THR A CA 1
ATOM 788 C C . THR A 1 102 ? -2.078 -8.292 19.109 1.00 89.94 102 THR A C 1
ATOM 790 O O . THR A 1 102 ? -1.665 -8.521 20.245 1.00 89.94 102 THR A O 1
ATOM 793 N N . GLN A 1 103 ? -1.580 -7.325 18.344 1.00 90.94 103 GLN A N 1
ATOM 794 C CA . GLN A 1 103 ? -0.484 -6.451 18.757 1.00 90.94 103 GLN A CA 1
ATOM 795 C C . GLN A 1 103 ? -0.572 -5.093 18.060 1.00 90.94 103 GLN A C 1
ATOM 797 O O . GLN A 1 103 ? -1.184 -4.972 17.000 1.00 90.94 103 GLN A O 1
ATOM 802 N N . THR A 1 104 ? 0.094 -4.098 18.641 1.00 90.94 104 THR A N 1
ATOM 803 C CA . THR A 1 104 ? 0.290 -2.777 18.037 1.00 90.94 104 THR A CA 1
ATOM 804 C C . THR A 1 104 ? 1.775 -2.588 17.763 1.00 90.94 104 THR A C 1
ATOM 806 O O . THR A 1 104 ? 2.603 -2.831 18.641 1.00 90.94 104 THR A O 1
ATOM 809 N N . ILE A 1 105 ? 2.116 -2.153 16.551 1.00 90.50 105 ILE A N 1
ATOM 810 C CA . ILE A 1 105 ? 3.492 -1.852 16.142 1.00 90.50 105 ILE A CA 1
ATOM 811 C C . ILE A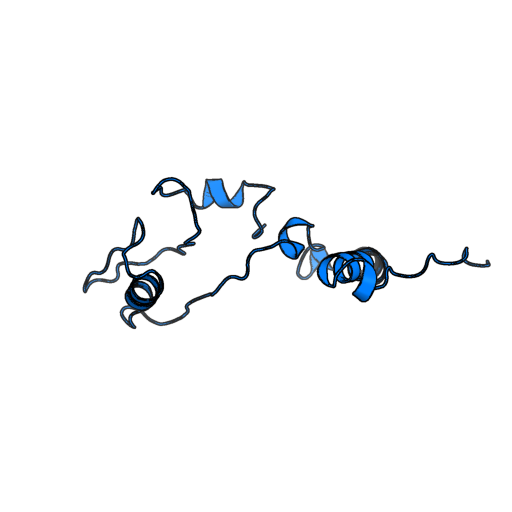 1 105 ? 3.612 -0.337 15.965 1.00 90.50 105 ILE A C 1
ATOM 813 O O . ILE A 1 105 ? 2.719 0.302 15.413 1.00 90.50 105 ILE A O 1
ATOM 817 N N . SER A 1 106 ? 4.712 0.244 16.448 1.00 90.25 106 SER A N 1
ATOM 818 C CA . SER A 1 106 ? 4.994 1.669 16.251 1.00 90.25 106 SER A CA 1
ATOM 819 C C . SER A 1 106 ? 5.160 1.987 14.765 1.00 90.25 106 SER A C 1
ATOM 821 O O . SER A 1 106 ? 5.855 1.264 14.051 1.00 90.25 106 SER A O 1
ATOM 823 N N . GLY A 1 107 ? 4.596 3.111 14.313 1.00 88.50 107 GLY A N 1
ATOM 824 C CA . GLY A 1 107 ? 4.724 3.559 12.923 1.00 88.50 107 GLY A CA 1
ATOM 825 C C . GLY A 1 107 ? 6.178 3.739 12.475 1.00 88.50 107 GLY A C 1
ATOM 826 O O . GLY A 1 107 ? 6.501 3.431 11.336 1.00 88.50 107 GLY A O 1
ATOM 827 N N . ILE A 1 108 ? 7.081 4.137 13.379 1.00 89.94 108 ILE A N 1
ATOM 828 C CA . ILE A 1 108 ? 8.517 4.280 13.071 1.00 89.94 108 ILE A CA 1
ATOM 829 C C . ILE A 1 108 ? 9.153 2.914 12.788 1.00 89.94 108 ILE A C 1
ATOM 831 O O . ILE A 1 108 ? 9.965 2.775 11.875 1.00 89.94 108 ILE A O 1
ATOM 835 N N . THR A 1 109 ? 8.774 1.895 13.561 1.00 92.00 109 THR A N 1
ATOM 836 C CA . THR A 1 109 ? 9.242 0.521 13.351 1.00 92.00 109 THR A CA 1
ATOM 837 C C . THR A 1 109 ? 8.719 -0.024 12.029 1.00 92.00 109 THR A C 1
ATOM 839 O O . THR A 1 109 ? 9.492 -0.610 11.280 1.00 92.00 109 THR A O 1
ATOM 842 N N . LEU A 1 110 ? 7.442 0.226 11.722 1.00 90.19 110 LEU A N 1
ATOM 843 C CA . LEU A 1 110 ? 6.823 -0.199 10.469 1.00 90.19 110 LEU A CA 1
ATOM 844 C C . LEU A 1 110 ? 7.468 0.478 9.250 1.00 90.19 110 LEU A C 1
ATOM 846 O O . LEU A 1 110 ? 7.800 -0.198 8.287 1.00 90.19 110 LEU A O 1
ATOM 850 N N . ALA A 1 111 ? 7.72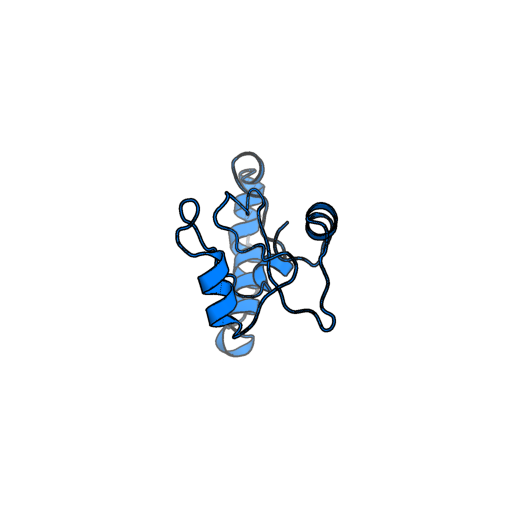3 1.787 9.318 1.00 88.88 111 ALA A N 1
ATOM 851 C CA . ALA A 1 111 ? 8.384 2.540 8.249 1.00 88.88 111 ALA A CA 1
ATOM 852 C C . ALA A 1 111 ? 9.859 2.147 8.043 1.00 88.88 111 ALA A C 1
ATOM 854 O O . ALA A 1 111 ? 10.437 2.415 6.997 1.00 88.88 111 ALA A O 1
ATOM 855 N N . SER A 1 112 ? 10.484 1.521 9.044 1.00 89.94 112 SER A N 1
ATOM 856 C CA . SER A 1 112 ? 11.858 1.019 8.937 1.00 89.94 112 SER A CA 1
ATOM 857 C C . SER A 1 112 ? 11.931 -0.389 8.330 1.00 89.94 112 SER A C 1
ATOM 859 O O . SER A 1 112 ? 13.033 -0.880 8.063 1.00 89.94 112 SER A O 1
ATOM 861 N N . ASP A 1 113 ? 10.792 -1.066 8.146 1.00 90.31 113 ASP A N 1
ATOM 862 C CA . ASP A 1 113 ? 10.740 -2.412 7.583 1.00 90.31 113 ASP A CA 1
ATOM 863 C C . ASP A 1 113 ? 10.876 -2.376 6.055 1.00 90.31 113 ASP A C 1
ATOM 865 O O . ASP A 1 113 ? 10.005 -1.904 5.328 1.00 90.31 113 ASP A O 1
ATOM 869 N N . LYS A 1 114 ? 11.983 -2.938 5.559 1.00 87.31 114 LYS A N 1
ATOM 870 C CA . LYS A 1 114 ? 12.306 -2.995 4.127 1.00 87.31 114 LYS A CA 1
ATOM 871 C C . LYS A 1 114 ? 11.455 -3.979 3.329 1.00 87.31 114 LYS A C 1
ATOM 873 O O . LYS A 1 114 ? 11.527 -3.964 2.102 1.00 87.31 114 LYS A O 1
ATOM 878 N N . ASN A 1 115 ? 10.710 -4.855 3.995 1.00 88.00 115 ASN A N 1
ATOM 879 C CA . ASN A 1 115 ? 9.800 -5.786 3.328 1.00 88.00 115 ASN A CA 1
ATOM 880 C C . ASN A 1 115 ? 8.367 -5.250 3.286 1.00 88.00 115 ASN A C 1
ATOM 882 O O . ASN A 1 115 ? 7.455 -5.932 2.824 1.00 88.00 115 ASN A O 1
ATOM 886 N N . TYR A 1 116 ? 8.155 -4.048 3.813 1.00 88.50 116 TYR A N 1
ATOM 887 C CA . TYR A 1 116 ? 6.844 -3.452 3.874 1.00 88.50 116 TYR A CA 1
ATOM 888 C C . TYR A 1 116 ? 6.546 -2.642 2.611 1.00 88.50 116 TYR A C 1
ATOM 890 O O . TYR A 1 116 ? 7.430 -2.003 2.041 1.00 88.50 116 TYR A O 1
ATOM 898 N N . GLN A 1 117 ? 5.289 -2.694 2.168 1.00 86.31 117 GLN A N 1
ATOM 899 C CA . GLN A 1 117 ? 4.845 -2.141 0.882 1.00 86.31 117 GLN A CA 1
ATOM 900 C C . GLN A 1 117 ? 4.811 -0.605 0.831 1.00 86.31 117 GLN A C 1
ATOM 902 O O . GLN A 1 117 ? 4.617 -0.045 -0.239 1.00 86.31 117 GLN A O 1
ATOM 907 N N . PHE A 1 118 ? 4.929 0.074 1.975 1.00 82.38 118 PHE A N 1
ATOM 908 C CA . PHE A 1 118 ? 4.927 1.533 2.065 1.00 82.38 118 PHE A CA 1
ATOM 909 C C . PHE A 1 118 ? 6.315 1.989 2.520 1.00 82.38 118 PHE A C 1
ATOM 911 O O . PHE A 1 118 ? 6.587 1.995 3.723 1.00 82.38 118 PHE A O 1
ATOM 918 N N . GLN A 1 119 ? 7.180 2.312 1.554 1.00 67.69 119 GLN A N 1
ATOM 919 C CA . GLN A 1 119 ? 8.524 2.866 1.766 1.00 67.69 119 GLN A CA 1
ATOM 920 C C . GLN A 1 119 ? 8.664 4.249 1.152 1.00 67.69 119 GLN A C 1
ATOM 922 O O . GLN A 1 119 ? 8.028 4.489 0.105 1.00 67.69 119 GLN A O 1
#